Protein AF-A0A7X6ZQR9-F1 (afdb_monomer)

Nearest PDB structures (foldseek):
  3hm2-assem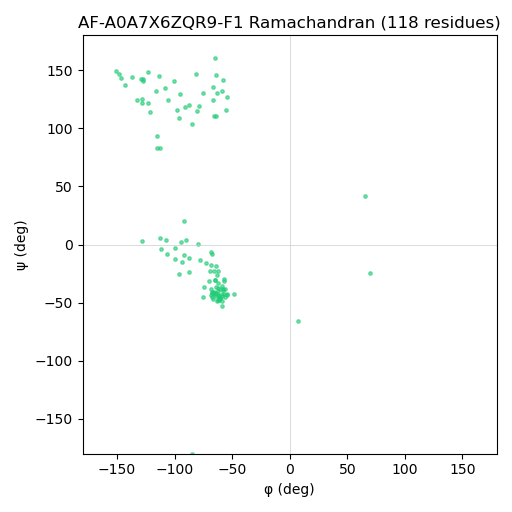bly2_F  TM=5.563E-01  e=1.240E-01  Corynebacterium diphtheriae
  6ecv-assembly1_B  TM=6.570E-01  e=1.280E+00  Stigmatella aurantiaca

Foldseek 3Di:
DPDDDDPCCPDPPHDVVVVVVVVVVVVVVDDPPPDDPDAAEDEELDPVVLVVVCVVCVVVVNNVRYHYDNDDPLPGDDDDDPDFDDDDDDDDDDPPPVDPVVVVVVVVSNVVSCVVRRVD

Structure (mmCIF, N/CA/C/O backbone):
data_AF-A0A7X6ZQR9-F1
#
_entry.id   AF-A0A7X6ZQR9-F1
#
loop_
_atom_site.group_PDB
_atom_site.id
_atom_site.type_symbol
_atom_site.label_atom_id
_atom_site.label_alt_id
_atom_site.label_comp_id
_atom_site.label_asym_id
_atom_site.label_entity_i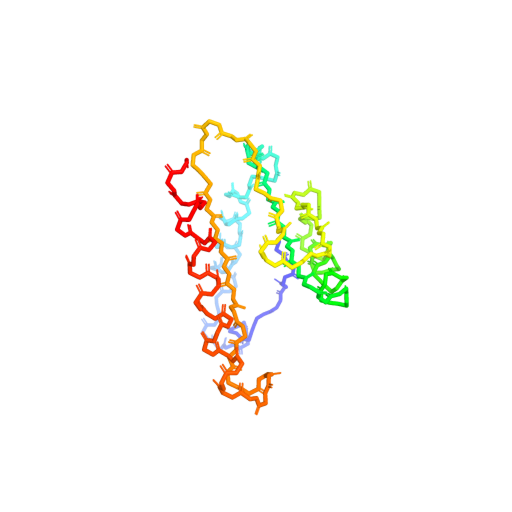d
_atom_site.label_seq_id
_atom_site.pdbx_PDB_ins_code
_atom_site.Cartn_x
_atom_site.Cartn_y
_atom_site.Cartn_z
_atom_site.occupancy
_atom_site.B_iso_or_equiv
_atom_site.auth_seq_id
_atom_site.auth_comp_id
_atom_site.auth_asym_id
_atom_site.auth_atom_id
_atom_site.pdbx_PDB_model_num
ATOM 1 N N . MET A 1 1 ? -7.297 5.903 13.030 1.00 55.94 1 MET A N 1
ATOM 2 C CA . MET A 1 1 ? -8.754 5.784 12.759 1.00 55.94 1 MET A CA 1
ATOM 3 C C . MET A 1 1 ? -9.269 7.145 12.318 1.00 55.94 1 MET A C 1
ATOM 5 O O . MET A 1 1 ? -9.481 7.987 13.175 1.00 55.94 1 MET A O 1
ATOM 9 N N . THR A 1 2 ? -9.435 7.372 11.016 1.00 64.69 2 THR A N 1
ATOM 10 C CA . THR A 1 2 ? -9.816 8.688 10.460 1.00 64.69 2 THR A CA 1
ATOM 11 C C . THR A 1 2 ? -11.325 8.860 10.255 1.00 64.69 2 THR A C 1
ATOM 13 O O . THR A 1 2 ? -11.804 9.976 10.098 1.00 64.69 2 THR A O 1
ATOM 16 N N . ARG A 1 3 ? -12.113 7.773 10.290 1.00 77.19 3 ARG A N 1
ATOM 17 C CA . ARG A 1 3 ? -13.577 7.833 10.146 1.00 77.19 3 ARG A CA 1
ATOM 18 C C . ARG A 1 3 ? -14.274 7.981 11.492 1.00 77.19 3 ARG A C 1
ATOM 20 O O . ARG A 1 3 ? -14.208 7.088 12.339 1.00 77.19 3 ARG A O 1
ATOM 27 N N . GLU A 1 4 ? -14.984 9.091 11.652 1.00 81.50 4 GLU A N 1
ATOM 28 C CA . GLU A 1 4 ? -15.701 9.419 12.887 1.00 81.50 4 GLU A CA 1
ATOM 29 C C . GLU A 1 4 ? -17.180 9.035 12.862 1.00 81.50 4 GLU A C 1
ATOM 31 O O . GLU A 1 4 ? -17.748 8.757 13.916 1.00 81.50 4 GLU A O 1
ATOM 36 N N . ASN A 1 5 ? -17.778 8.954 11.669 1.00 87.50 5 ASN A N 1
ATOM 37 C CA . ASN A 1 5 ? -19.191 8.651 11.490 1.00 87.50 5 ASN A CA 1
ATOM 38 C C . ASN A 1 5 ? -19.408 7.477 10.520 1.00 87.50 5 ASN A C 1
ATOM 40 O O . ASN A 1 5 ? -18.733 7.343 9.493 1.00 87.50 5 ASN A O 1
ATOM 44 N N . PHE A 1 6 ? -20.374 6.626 10.853 1.00 89.38 6 PHE A N 1
ATOM 45 C CA . PHE A 1 6 ? -20.760 5.453 10.081 1.00 89.38 6 PHE A CA 1
ATOM 46 C C . PHE A 1 6 ? -22.283 5.344 10.026 1.00 89.38 6 PHE A C 1
ATOM 48 O O . PHE A 1 6 ? -22.960 5.580 11.021 1.00 89.38 6 PHE A O 1
ATOM 55 N N . SER A 1 7 ? -22.836 4.894 8.897 1.00 91.00 7 SER A N 1
ATOM 56 C CA . SER A 1 7 ? -24.290 4.843 8.681 1.00 91.00 7 SER A CA 1
ATOM 57 C C . SER A 1 7 ? -25.051 4.020 9.730 1.00 91.00 7 SER A C 1
ATOM 59 O O . SER A 1 7 ? -26.184 4.356 10.063 1.00 91.00 7 SER A O 1
ATOM 61 N N . PHE A 1 8 ? -24.429 2.987 10.315 1.00 90.75 8 PHE A N 1
ATOM 62 C CA . PHE A 1 8 ? -25.049 2.190 11.382 1.00 90.75 8 PHE A CA 1
ATOM 63 C C . PHE A 1 8 ? -25.320 2.993 12.668 1.00 90.75 8 PHE A C 1
ATOM 65 O O . PHE A 1 8 ? -26.128 2.562 13.487 1.00 90.75 8 PHE A O 1
ATOM 72 N N . MET A 1 9 ? -24.664 4.146 12.858 1.00 91.44 9 MET A N 1
ATOM 73 C CA . MET A 1 9 ? -24.849 5.021 14.023 1.00 91.44 9 MET A CA 1
ATOM 74 C C . MET A 1 9 ? -26.185 5.769 14.007 1.00 91.44 9 MET A C 1
ATOM 76 O O . MET A 1 9 ? -26.614 6.274 15.039 1.00 91.44 9 MET A O 1
ATOM 80 N N . HIS A 1 10 ? -26.855 5.819 12.855 1.00 92.00 10 HIS A N 1
ATOM 81 C CA . HIS A 1 10 ? -28.167 6.448 12.693 1.00 92.00 10 HIS A CA 1
ATOM 82 C C . HIS A 1 10 ? -29.334 5.452 12.833 1.00 92.00 10 HIS A C 1
ATOM 84 O O . HIS A 1 10 ? -30.492 5.834 12.686 1.00 92.00 10 HIS A O 1
ATOM 90 N N . LEU A 1 11 ? -29.054 4.174 13.115 1.00 9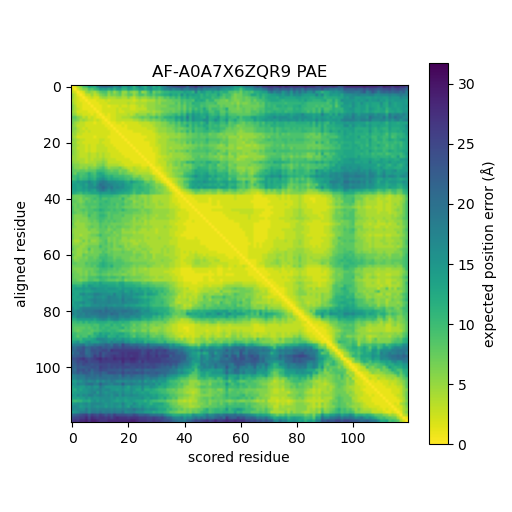2.44 11 LEU A N 1
ATOM 91 C CA . LEU A 1 11 ? -30.079 3.156 13.343 1.00 92.44 11 LEU A CA 1
ATOM 92 C C . LEU A 1 11 ? -30.610 3.225 14.780 1.00 92.44 11 LEU A C 1
ATOM 94 O O . LEU A 1 11 ? -29.849 3.446 15.716 1.00 92.44 11 LEU A O 1
ATOM 98 N N . ILE A 1 12 ? -31.898 2.925 14.977 1.00 91.25 12 ILE A N 1
ATOM 99 C CA . ILE A 1 12 ? -32.534 2.875 16.313 1.00 91.25 12 ILE A CA 1
ATOM 100 C C . ILE A 1 12 ? -31.816 1.880 17.243 1.00 91.25 12 ILE A C 1
ATOM 102 O O . ILE A 1 12 ? -31.734 2.079 18.450 1.00 91.25 12 ILE A O 1
ATOM 106 N N . SER A 1 13 ? -31.253 0.810 16.678 1.00 93.12 13 SER A N 1
ATOM 107 C CA . SER A 1 13 ? -30.495 -0.209 17.406 1.00 93.12 13 SER A CA 1
ATOM 108 C C . SER A 1 13 ? -29.052 0.192 17.735 1.00 93.12 13 SER A C 1
ATOM 110 O O . SER A 1 13 ? -28.317 -0.623 18.301 1.00 93.12 13 SER A O 1
ATOM 112 N N . TYR A 1 14 ? -28.607 1.395 17.359 1.00 93.50 14 TYR A N 1
ATOM 113 C CA . TYR A 1 14 ? -27.264 1.874 17.663 1.00 93.50 14 TYR A CA 1
ATOM 114 C C . TYR A 1 14 ? -27.061 1.990 19.177 1.00 93.50 14 TYR A C 1
ATOM 116 O O . TYR A 1 14 ? -27.864 2.576 19.899 1.00 93.50 14 TYR A O 1
ATOM 124 N N . LYS A 1 15 ? -25.953 1.425 19.665 1.00 95.00 15 LYS A N 1
ATOM 125 C CA . LYS A 1 15 ? -25.569 1.434 21.082 1.00 95.00 15 LYS A CA 1
ATOM 126 C C . LYS A 1 15 ? -24.275 2.241 21.250 1.00 95.00 15 LYS A C 1
ATOM 128 O O . LYS A 1 15 ? -23.197 1.648 21.140 1.00 95.00 15 LYS A O 1
ATOM 133 N N . PRO A 1 16 ? -24.344 3.552 21.562 1.00 91.81 16 PRO A N 1
ATOM 134 C CA . PRO A 1 16 ? -23.161 4.411 21.676 1.00 91.81 16 PRO A CA 1
ATOM 135 C C . PRO A 1 16 ? -22.109 3.869 22.650 1.00 91.81 16 PRO A C 1
ATOM 137 O O . PRO A 1 16 ? -20.927 3.830 22.330 1.00 91.81 16 PRO A O 1
ATOM 140 N N . ALA A 1 17 ? -22.536 3.355 23.809 1.00 94.12 17 ALA A N 1
ATOM 141 C CA . ALA A 1 17 ? -21.632 2.783 24.808 1.00 94.12 17 ALA A CA 1
ATOM 142 C C . ALA A 1 17 ? -20.855 1.557 24.288 1.00 94.12 17 ALA A C 1
ATOM 144 O O . ALA A 1 17 ? -19.671 1.395 24.587 1.00 94.12 17 ALA A O 1
ATOM 145 N N . LEU A 1 18 ? -21.501 0.706 23.480 1.00 93.75 18 LEU A N 1
ATOM 146 C CA . LEU A 1 18 ? -20.848 -0.448 22.859 1.00 93.75 18 LEU A CA 1
ATOM 147 C C . LEU A 1 18 ? -19.827 0.005 21.810 1.00 93.75 18 LEU A C 1
ATOM 149 O O . LEU A 1 18 ? -18.711 -0.508 21.789 1.00 93.75 18 LEU A O 1
ATOM 153 N N . TRP A 1 19 ? -20.185 0.990 20.984 1.00 93.19 19 TRP A N 1
ATOM 154 C CA . TRP A 1 19 ? -19.268 1.556 19.997 1.00 93.19 19 TRP A CA 1
ATOM 155 C C . TRP A 1 19 ? -18.036 2.185 20.648 1.00 93.19 19 TRP A C 1
ATOM 157 O O . TRP A 1 19 ? -16.913 1.856 20.267 1.00 93.19 19 TRP A O 1
ATOM 167 N N . THR A 1 20 ? -18.222 3.003 21.687 1.00 91.88 20 THR A N 1
ATOM 168 C CA . THR A 1 20 ? -17.116 3.591 22.455 1.00 91.88 20 THR A CA 1
ATOM 169 C C . THR A 1 20 ? -16.197 2.511 23.021 1.00 91.88 20 THR A C 1
ATOM 171 O O . THR A 1 20 ? -14.976 2.628 22.919 1.00 91.88 20 THR A O 1
ATOM 174 N N . LYS A 1 21 ? -16.761 1.417 23.553 1.00 95.06 21 LYS A N 1
ATOM 175 C CA . LYS A 1 21 ? -15.982 0.280 24.059 1.00 95.06 21 LYS A CA 1
ATOM 176 C C . LYS A 1 21 ? -15.151 -0.386 22.957 1.00 95.06 21 LYS A C 1
ATOM 178 O O . LYS A 1 21 ? -13.963 -0.616 23.164 1.00 95.06 21 LYS A O 1
ATOM 183 N N . ILE A 1 22 ? -15.746 -0.675 21.798 1.00 92.75 22 ILE A N 1
ATOM 184 C CA . ILE A 1 22 ? -15.051 -1.305 20.662 1.00 92.75 22 ILE A CA 1
ATOM 185 C C . ILE A 1 22 ? -13.952 -0.382 20.122 1.00 92.75 22 ILE A C 1
ATOM 187 O O . ILE A 1 22 ? -12.825 -0.828 19.911 1.00 92.75 22 ILE A O 1
ATOM 191 N N . LYS A 1 23 ? -14.242 0.916 19.967 1.00 91.31 23 LYS A N 1
ATOM 192 C CA . LYS A 1 23 ? -13.266 1.918 19.517 1.00 91.31 23 LYS A CA 1
ATOM 193 C C . LYS A 1 23 ? -12.081 1.999 20.482 1.00 91.31 23 LYS A C 1
ATOM 195 O O . LYS A 1 23 ? -10.937 1.930 20.046 1.00 91.31 23 LYS A O 1
ATOM 200 N N . ALA A 1 24 ? -12.341 2.055 21.789 1.00 91.06 24 ALA A N 1
ATOM 201 C CA . ALA A 1 24 ? -11.293 2.054 22.808 1.00 91.06 24 ALA A CA 1
ATOM 202 C C . ALA A 1 24 ? -10.450 0.766 22.784 1.00 91.06 24 ALA A C 1
ATOM 204 O O . ALA A 1 24 ? -9.232 0.828 22.928 1.00 91.06 24 ALA A O 1
ATOM 205 N N . GLN A 1 25 ? -11.069 -0.400 22.571 1.00 93.12 25 GLN A N 1
ATOM 206 C CA . GLN A 1 25 ? -10.346 -1.668 22.427 1.00 93.12 25 GLN A CA 1
ATOM 207 C C . GLN A 1 25 ? -9.449 -1.688 21.186 1.00 93.12 25 GLN A C 1
ATOM 209 O O . GLN A 1 25 ? -8.316 -2.153 21.272 1.00 93.12 25 GLN A O 1
ATOM 214 N N . ALA A 1 26 ? -9.929 -1.176 20.052 1.00 89.31 26 ALA A N 1
ATOM 215 C CA . ALA A 1 26 ? -9.139 -1.087 18.829 1.00 89.31 26 ALA A CA 1
ATOM 216 C C . ALA A 1 26 ? -7.956 -0.118 18.982 1.00 89.31 26 ALA A C 1
ATOM 218 O O . ALA A 1 26 ? -6.847 -0.458 18.588 1.00 89.31 26 ALA A O 1
ATOM 219 N N . ILE A 1 27 ? -8.167 1.039 19.623 1.00 87.94 27 ILE A N 1
ATOM 220 C CA . ILE A 1 27 ? -7.097 2.007 19.918 1.00 87.94 27 ILE A CA 1
ATOM 221 C C . ILE A 1 27 ? -6.043 1.393 20.846 1.00 87.94 27 ILE A C 1
ATOM 223 O O . ILE A 1 27 ? -4.859 1.535 20.587 1.00 87.94 27 ILE A O 1
ATOM 227 N N . ARG A 1 28 ? -6.445 0.660 21.892 1.00 90.00 28 ARG A N 1
ATOM 228 C CA . ARG A 1 28 ? -5.493 -0.013 22.798 1.00 90.00 28 ARG A CA 1
ATOM 229 C C . ARG A 1 28 ? -4.646 -1.088 22.116 1.00 90.00 28 ARG A C 1
ATOM 231 O O . ARG A 1 28 ? -3.576 -1.400 22.616 1.00 90.00 28 ARG A O 1
ATOM 238 N N . LYS A 1 29 ? -5.147 -1.688 21.034 1.00 87.75 29 LYS A N 1
ATOM 239 C CA . LYS A 1 29 ? -4.414 -2.671 20.222 1.00 87.75 29 LYS A CA 1
ATOM 240 C C . LYS A 1 29 ? -3.562 -2.027 19.130 1.00 87.75 29 LYS A C 1
ATOM 242 O O . LYS A 1 29 ? -2.804 -2.730 18.471 1.00 87.75 29 LYS A O 1
ATOM 247 N N . TYR A 1 30 ? -3.743 -0.734 18.880 1.00 84.06 30 TYR A N 1
ATOM 248 C CA . TYR A 1 30 ? -2.977 -0.022 17.877 1.00 84.06 30 TYR A CA 1
ATOM 249 C C . TYR A 1 30 ? -1.599 0.308 18.448 1.00 84.06 30 TYR A C 1
ATOM 251 O O . TYR A 1 30 ? -1.489 1.002 19.455 1.00 84.06 30 TYR A O 1
ATOM 259 N N . GLU A 1 31 ? -0.559 -0.206 17.800 1.00 82.56 31 GLU A N 1
ATOM 260 C CA . GLU A 1 31 ? 0.837 -0.013 18.186 1.00 82.56 31 GLU A CA 1
ATOM 261 C C . GLU A 1 31 ? 1.521 0.832 17.092 1.00 82.56 31 GLU A C 1
ATOM 263 O O . GLU A 1 31 ? 2.112 0.262 16.175 1.00 82.56 31 GLU A O 1
ATOM 268 N N . PRO A 1 32 ? 1.399 2.177 17.118 1.00 72.88 32 PRO A N 1
ATOM 269 C CA . PRO A 1 32 ? 1.940 3.044 16.062 1.00 72.88 32 PRO A CA 1
ATOM 270 C C . PRO A 1 32 ? 3.463 2.951 15.937 1.00 72.88 32 PRO A C 1
ATOM 272 O O . PRO A 1 32 ? 3.989 3.026 14.827 1.00 72.88 32 PRO A O 1
ATOM 275 N N . ASP A 1 33 ? 4.133 2.736 17.069 1.00 74.44 33 ASP A N 1
ATOM 276 C CA . ASP A 1 33 ? 5.591 2.656 17.184 1.00 74.44 33 ASP A CA 1
ATOM 277 C C . ASP A 1 33 ? 6.116 1.228 16.994 1.00 74.44 33 ASP A C 1
ATOM 279 O O . ASP A 1 33 ? 7.308 0.966 17.166 1.00 74.44 33 ASP A O 1
ATOM 283 N N . LYS A 1 34 ? 5.237 0.267 16.671 1.00 78.06 34 LYS A N 1
ATOM 284 C CA . LYS A 1 34 ? 5.679 -1.089 16.365 1.00 78.06 34 LYS A CA 1
ATOM 285 C C . LYS A 1 34 ? 6.542 -1.031 15.114 1.00 78.06 34 LYS A C 1
ATOM 287 O O . LYS A 1 34 ? 6.035 -0.800 14.018 1.00 78.06 34 LYS A O 1
ATOM 292 N N . ALA A 1 35 ? 7.838 -1.264 15.295 1.00 67.94 35 ALA A N 1
ATOM 293 C CA . ALA A 1 35 ? 8.779 -1.341 14.195 1.00 67.94 35 ALA A CA 1
ATOM 294 C C . ALA A 1 35 ? 8.304 -2.403 13.194 1.00 67.94 35 ALA A C 1
ATOM 296 O O . ALA A 1 35 ? 8.213 -3.592 13.517 1.00 67.94 35 ALA A O 1
ATOM 297 N N . ILE A 1 36 ? 7.978 -1.957 11.985 1.00 71.12 36 ILE A N 1
ATOM 298 C CA . ILE A 1 36 ? 7.776 -2.839 10.843 1.00 71.12 36 ILE A CA 1
ATOM 299 C C . ILE A 1 36 ? 9.176 -3.158 10.333 1.00 71.12 36 ILE A C 1
ATOM 301 O O . ILE A 1 36 ? 9.916 -2.266 9.939 1.00 71.12 36 ILE A O 1
ATOM 305 N N . SER A 1 37 ? 9.568 -4.425 10.421 1.00 72.06 37 SER A N 1
ATOM 306 C CA . SER A 1 37 ? 10.915 -4.889 10.074 1.00 72.06 37 SER A CA 1
ATOM 307 C C . SER A 1 37 ? 11.039 -5.350 8.621 1.00 72.06 37 SER A C 1
ATOM 309 O O . SER A 1 37 ? 11.941 -6.125 8.303 1.00 72.06 37 SER A O 1
ATOM 311 N N . CYS A 1 38 ? 10.120 -4.920 7.756 1.00 76.00 38 CYS A N 1
ATOM 312 C CA . CYS A 1 38 ? 10.127 -5.243 6.338 1.00 76.00 38 CYS A CA 1
ATOM 313 C C . CYS A 1 38 ? 10.035 -3.978 5.490 1.00 76.00 38 CYS A C 1
ATOM 315 O O . CYS A 1 38 ? 9.281 -3.058 5.812 1.00 76.00 38 CYS A O 1
ATOM 317 N N . ASP A 1 39 ? 10.762 -3.985 4.381 1.00 82.31 39 ASP A N 1
ATOM 318 C CA . ASP A 1 39 ? 10.626 -2.980 3.341 1.00 82.31 39 ASP A CA 1
ATOM 319 C C . ASP A 1 39 ? 9.351 -3.258 2.540 1.00 82.31 39 ASP A C 1
ATOM 321 O O . ASP A 1 39 ? 9.110 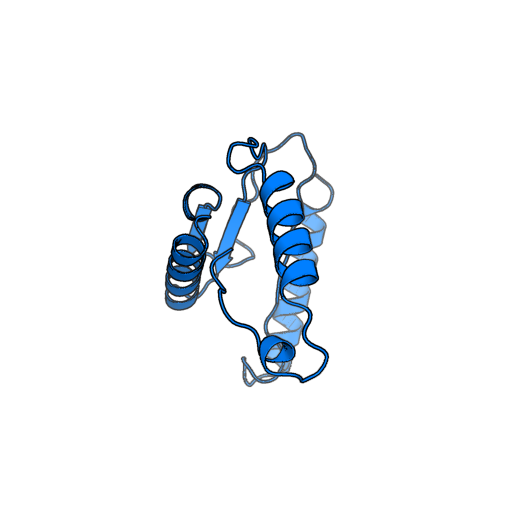-4.388 2.109 1.00 82.31 39 ASP A O 1
ATOM 325 N N . ILE A 1 40 ? 8.518 -2.234 2.349 1.00 89.62 40 ILE A N 1
ATOM 326 C CA . ILE A 1 40 ? 7.376 -2.295 1.434 1.00 89.62 40 ILE A CA 1
ATOM 327 C C . ILE A 1 40 ? 7.745 -1.477 0.206 1.00 89.62 40 ILE A C 1
ATOM 329 O O . ILE A 1 40 ? 8.078 -0.299 0.322 1.00 89.62 40 ILE A O 1
ATOM 333 N N . ILE A 1 41 ? 7.667 -2.101 -0.965 1.00 91.19 41 ILE A N 1
ATOM 334 C CA . ILE A 1 41 ? 7.884 -1.451 -2.254 1.00 91.19 41 ILE A CA 1
ATOM 335 C C . ILE A 1 41 ? 6.577 -1.510 -3.037 1.00 91.19 41 ILE A C 1
ATOM 337 O O . ILE A 1 41 ? 5.941 -2.561 -3.108 1.00 91.19 41 ILE A O 1
ATOM 341 N N . ALA A 1 42 ? 6.173 -0.377 -3.601 1.00 93.00 42 ALA A N 1
ATOM 342 C CA . ALA A 1 42 ? 4.993 -0.261 -4.441 1.00 93.00 42 ALA A CA 1
ATOM 343 C C . ALA A 1 42 ? 5.365 0.413 -5.763 1.00 93.00 42 ALA A C 1
ATOM 345 O O . ALA A 1 42 ? 5.845 1.548 -5.774 1.00 93.00 42 ALA A O 1
ATOM 346 N N . THR A 1 43 ? 5.119 -0.285 -6.869 1.00 93.44 43 THR A N 1
ATOM 347 C CA . THR A 1 43 ? 5.428 0.192 -8.217 1.00 93.44 43 THR A CA 1
ATOM 348 C C . THR A 1 43 ? 4.195 0.207 -9.108 1.00 93.44 43 THR A C 1
ATOM 350 O O . THR A 1 43 ? 3.278 -0.601 -8.951 1.00 93.44 43 THR A O 1
ATOM 353 N N . ASP A 1 44 ? 4.166 1.153 -10.042 1.00 92.00 44 ASP A N 1
ATOM 354 C CA . ASP A 1 44 ? 3.228 1.172 -11.164 1.00 92.00 44 ASP A CA 1
ATOM 355 C C . ASP A 1 44 ? 3.923 1.828 -12.367 1.00 92.00 44 ASP A C 1
ATOM 357 O O . ASP A 1 44 ? 4.731 2.744 -12.203 1.00 92.00 44 ASP A O 1
ATOM 361 N N . ILE A 1 45 ? 3.605 1.379 -13.581 1.00 91.00 45 ILE A N 1
ATOM 362 C CA . ILE A 1 45 ? 4.151 1.956 -14.818 1.00 91.00 45 ILE A CA 1
ATOM 363 C C . ILE A 1 45 ? 3.606 3.370 -15.073 1.00 91.00 45 ILE A C 1
ATOM 365 O O . ILE A 1 45 ? 4.205 4.165 -15.796 1.00 91.00 45 ILE A O 1
ATOM 369 N N . ASN A 1 46 ? 2.446 3.696 -14.499 1.00 91.31 46 ASN A N 1
ATOM 370 C CA . ASN A 1 46 ? 1.786 4.977 -14.663 1.00 91.31 46 ASN A CA 1
ATOM 371 C C . ASN A 1 46 ? 2.118 5.919 -13.501 1.00 91.31 46 ASN A C 1
ATOM 373 O O . ASN A 1 46 ? 1.584 5.784 -12.400 1.00 91.31 46 ASN A O 1
ATOM 377 N N . GLU A 1 47 ? 2.915 6.946 -13.790 1.00 95.31 47 GLU A N 1
ATOM 378 C CA . GLU A 1 47 ? 3.310 8.001 -12.846 1.00 95.31 47 GLU A CA 1
ATOM 379 C C . GLU A 1 47 ? 2.125 8.592 -12.064 1.00 95.31 47 GLU A C 1
ATOM 381 O O . GLU A 1 47 ? 2.186 8.714 -10.843 1.00 95.31 47 GLU A O 1
ATOM 386 N N . LYS A 1 48 ? 0.986 8.843 -12.723 1.00 95.06 48 LYS A N 1
ATOM 387 C CA . LYS A 1 48 ? -0.208 9.397 -12.057 1.00 95.06 48 LYS A CA 1
ATOM 388 C C . LYS A 1 48 ? -0.799 8.452 -11.013 1.00 95.06 48 LYS A C 1
ATOM 390 O O . LYS A 1 48 ? -1.420 8.902 -10.051 1.00 95.06 48 LYS A O 1
ATOM 395 N N . MET A 1 49 ? -0.665 7.141 -11.218 1.00 93.62 49 MET A N 1
ATOM 396 C CA . MET A 1 49 ? -1.123 6.145 -10.249 1.00 93.62 49 MET A CA 1
ATOM 397 C C . MET A 1 49 ? -0.183 6.083 -9.047 1.00 93.62 49 MET A C 1
ATOM 399 O O . MET A 1 49 ? -0.667 5.965 -7.922 1.00 93.62 49 MET A O 1
ATOM 403 N N . VAL A 1 50 ? 1.126 6.234 -9.271 1.00 95.81 50 VAL A N 1
ATOM 404 C CA . VAL A 1 50 ? 2.124 6.335 -8.197 1.00 95.81 50 VAL A CA 1
ATOM 405 C C . VAL A 1 50 ? 1.886 7.588 -7.354 1.00 95.81 50 VAL A C 1
ATOM 407 O O . VAL A 1 50 ? 1.768 7.480 -6.137 1.00 95.81 50 VAL A O 1
ATOM 410 N N . GLU A 1 51 ? 1.699 8.755 -7.975 1.00 96.56 51 GLU A N 1
ATOM 411 C CA . GLU A 1 51 ? 1.362 10.002 -7.269 1.00 96.56 51 GLU A CA 1
ATOM 412 C C . GLU A 1 51 ? 0.088 9.861 -6.421 1.00 96.56 51 GLU A C 1
ATOM 414 O O . GLU A 1 51 ? 0.055 10.247 -5.250 1.00 96.56 51 GLU A O 1
ATOM 419 N N . ALA A 1 52 ? -0.963 9.252 -6.981 1.00 96.00 52 ALA A N 1
ATOM 420 C CA . ALA A 1 52 ? -2.198 8.996 -6.249 1.00 96.00 52 ALA A CA 1
ATOM 421 C C . ALA A 1 52 ? -1.987 8.024 -5.073 1.00 96.00 52 ALA A C 1
ATOM 423 O O . ALA A 1 52 ? -2.609 8.181 -4.021 1.00 96.00 52 ALA A O 1
ATOM 424 N N . ALA A 1 53 ? -1.125 7.017 -5.231 1.00 95.25 53 ALA A N 1
ATOM 425 C CA . ALA A 1 53 ? -0.790 6.075 -4.169 1.00 95.25 53 ALA A CA 1
ATOM 426 C C . ALA A 1 53 ? -0.010 6.748 -3.029 1.00 95.25 53 ALA A C 1
ATOM 428 O O . ALA A 1 53 ? -0.341 6.505 -1.867 1.00 95.25 53 ALA A O 1
ATOM 429 N N . ILE A 1 54 ? 0.935 7.640 -3.350 1.00 95.94 54 ILE A 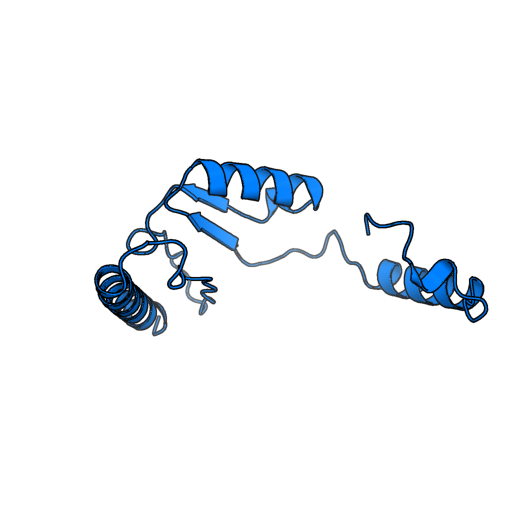N 1
ATOM 430 C CA . ILE A 1 54 ? 1.661 8.456 -2.365 1.00 95.94 54 ILE A CA 1
ATOM 431 C C . ILE A 1 54 ? 0.671 9.304 -1.561 1.00 95.94 54 ILE A C 1
ATOM 433 O O . ILE A 1 54 ? 0.619 9.183 -0.339 1.00 95.94 54 ILE A O 1
ATOM 437 N N . ALA A 1 55 ? -0.200 10.067 -2.230 1.00 96.19 55 ALA A N 1
ATOM 438 C CA . ALA A 1 55 ? -1.196 10.903 -1.554 1.00 96.19 55 ALA A CA 1
ATOM 439 C C . ALA A 1 55 ? -2.149 10.088 -0.653 1.00 96.19 55 ALA A C 1
ATOM 441 O O . ALA A 1 55 ? -2.545 10.529 0.429 1.00 96.19 55 ALA A O 1
ATOM 442 N N . ASN A 1 56 ? -2.513 8.870 -1.069 1.00 94.38 56 ASN A N 1
ATOM 443 C CA . ASN A 1 56 ? -3.320 7.964 -0.250 1.00 94.38 56 ASN A CA 1
ATOM 444 C C . ASN A 1 56 ? -2.556 7.447 0.978 1.00 94.38 56 ASN A C 1
ATOM 446 O O . ASN A 1 56 ? -3.154 7.303 2.047 1.00 94.38 56 ASN A O 1
ATOM 450 N N . ALA A 1 57 ? -1.261 7.152 0.834 1.00 93.25 57 ALA A N 1
ATOM 451 C CA . ALA A 1 57 ? -0.410 6.710 1.933 1.00 93.25 57 ALA A CA 1
ATOM 452 C C . ALA A 1 57 ? -0.196 7.829 2.961 1.00 93.25 57 ALA A C 1
ATOM 454 O O . ALA A 1 57 ? -0.352 7.569 4.153 1.00 93.25 57 ALA A O 1
ATOM 455 N N . GLU A 1 58 ? 0.030 9.064 2.508 1.00 92.94 58 GLU A N 1
ATOM 456 C CA . GLU A 1 58 ? 0.093 10.262 3.359 1.00 92.94 58 GLU A CA 1
ATOM 457 C C . GLU A 1 58 ? -1.215 10.461 4.137 1.00 92.94 58 GLU A C 1
ATOM 459 O O . GLU A 1 58 ? -1.224 10.593 5.361 1.00 92.94 58 GLU A O 1
ATOM 464 N N . ALA A 1 59 ? -2.365 10.387 3.456 1.00 89.88 59 ALA A N 1
ATOM 465 C CA . ALA A 1 59 ? -3.673 10.491 4.108 1.00 89.88 59 ALA A CA 1
ATOM 466 C C . ALA A 1 59 ? -3.933 9.363 5.132 1.00 89.88 59 ALA A C 1
ATOM 468 O O . ALA A 1 59 ? -4.760 9.515 6.040 1.00 89.88 59 ALA A O 1
ATOM 469 N N . ALA A 1 60 ? -3.244 8.227 4.989 1.00 87.62 60 ALA A N 1
ATOM 470 C CA . ALA A 1 60 ? -3.296 7.096 5.906 1.00 87.62 60 ALA A CA 1
ATOM 471 C C . ALA A 1 60 ? -2.218 7.137 7.012 1.00 87.62 60 ALA A C 1
ATOM 473 O O . ALA A 1 60 ? -2.314 6.334 7.947 1.00 87.62 60 ALA A O 1
ATOM 474 N N . GLY A 1 61 ? -1.239 8.049 6.944 1.00 87.12 61 GLY A N 1
ATOM 475 C CA . GLY A 1 61 ? -0.080 8.105 7.844 1.00 87.12 61 GLY A CA 1
ATOM 476 C C . GLY A 1 61 ? 0.844 6.891 7.694 1.00 87.12 61 GLY A C 1
ATOM 477 O O . GLY A 1 61 ? 1.234 6.265 8.689 1.00 87.12 61 GLY A O 1
ATOM 478 N N . ALA A 1 62 ? 1.075 6.467 6.451 1.00 86.69 62 ALA A N 1
ATOM 479 C CA . ALA A 1 62 ? 1.850 5.282 6.087 1.00 86.69 62 ALA A CA 1
ATOM 480 C C . ALA A 1 62 ? 2.949 5.555 5.044 1.00 86.69 62 ALA A C 1
ATOM 482 O O . ALA A 1 62 ? 3.626 4.615 4.635 1.00 86.69 62 ALA A O 1
ATOM 483 N N . GLU A 1 63 ? 3.134 6.805 4.632 1.00 86.69 63 GLU A N 1
ATOM 484 C CA . GLU A 1 63 ? 4.111 7.254 3.640 1.00 86.69 63 GLU A CA 1
ATOM 485 C C . GLU A 1 63 ? 5.544 6.829 3.989 1.00 86.69 63 GLU A C 1
ATOM 487 O O . GLU A 1 63 ? 6.226 6.241 3.157 1.00 86.69 63 GLU A O 1
ATOM 492 N N . ASP A 1 64 ? 5.949 6.969 5.254 1.00 87.19 64 ASP A N 1
ATOM 493 C CA . ASP A 1 64 ? 7.299 6.624 5.726 1.00 87.19 64 ASP A CA 1
ATOM 494 C C . ASP A 1 64 ? 7.595 5.114 5.720 1.00 87.19 64 ASP A C 1
ATOM 496 O O . ASP A 1 64 ? 8.706 4.681 6.030 1.00 87.19 64 ASP A O 1
ATOM 500 N N . ARG A 1 65 ? 6.592 4.283 5.420 1.00 87.00 65 ARG A N 1
ATOM 501 C CA . ARG A 1 65 ? 6.692 2.817 5.452 1.00 87.00 65 ARG A CA 1
ATOM 502 C C . ARG A 1 65 ? 6.738 2.193 4.062 1.00 87.00 65 ARG A C 1
ATOM 504 O O . ARG A 1 65 ? 6.929 0.982 3.976 1.00 87.00 65 ARG A O 1
ATOM 511 N N . ILE A 1 66 ? 6.516 2.970 3.001 1.00 91.38 66 ILE A N 1
ATOM 512 C CA . ILE A 1 66 ? 6.382 2.459 1.635 1.00 91.38 66 ILE A CA 1
ATOM 513 C C . ILE A 1 66 ? 7.327 3.227 0.714 1.00 91.38 66 ILE A C 1
ATOM 515 O O . ILE A 1 66 ? 7.263 4.448 0.608 1.00 91.38 66 ILE A O 1
ATOM 519 N N . ARG A 1 67 ? 8.184 2.500 -0.001 1.00 92.62 67 ARG A N 1
ATOM 520 C CA . ARG A 1 67 ? 8.979 3.045 -1.099 1.00 92.62 67 ARG A CA 1
ATOM 521 C C . ARG A 1 67 ? 8.173 2.959 -2.388 1.00 92.62 67 ARG A C 1
ATOM 523 O O . ARG A 1 67 ? 7.816 1.866 -2.821 1.00 92.62 67 ARG A O 1
ATOM 530 N N . PHE A 1 68 ? 7.921 4.109 -2.996 1.00 94.50 68 PHE A N 1
ATOM 531 C CA . PHE A 1 68 ? 7.206 4.210 -4.262 1.00 94.50 68 PHE A CA 1
ATOM 532 C C . PHE A 1 68 ? 8.173 4.417 -5.425 1.00 94.50 68 PHE A C 1
ATOM 534 O O . PHE A 1 68 ? 9.130 5.181 -5.298 1.00 94.50 68 PHE A O 1
ATOM 541 N N . GLU A 1 69 ? 7.907 3.773 -6.559 1.00 94.38 69 GLU A N 1
ATOM 542 C CA . GLU A 1 69 ? 8.689 3.947 -7.785 1.00 94.38 69 GLU A CA 1
ATOM 543 C C . GLU A 1 69 ? 7.807 3.809 -9.032 1.00 94.38 69 GLU A C 1
ATOM 545 O O . GLU A 1 69 ? 6.876 3.004 -9.069 1.00 94.38 69 GLU A O 1
ATOM 550 N N . VAL A 1 70 ? 8.099 4.606 -10.062 1.00 94.50 70 VAL A N 1
ATOM 551 C CA . VAL A 1 70 ? 7.482 4.447 -11.382 1.00 94.50 70 VAL A CA 1
ATOM 552 C C . VAL A 1 70 ? 8.288 3.409 -12.150 1.00 94.50 70 VAL A C 1
ATOM 554 O O . VAL A 1 70 ? 9.384 3.701 -12.626 1.00 94.50 70 VAL A O 1
ATOM 557 N N . ALA A 1 71 ? 7.758 2.194 -12.250 1.00 90.31 71 ALA A N 1
ATOM 558 C CA . ALA A 1 71 ? 8.438 1.078 -12.891 1.00 90.31 71 ALA A CA 1
ATOM 559 C C . ALA A 1 71 ? 7.437 0.093 -13.497 1.00 90.31 71 ALA A C 1
ATOM 561 O O . ALA A 1 71 ? 6.338 -0.110 -12.978 1.00 90.31 71 ALA A O 1
ATOM 562 N N . ASP A 1 72 ? 7.848 -0.556 -14.586 1.00 86.31 72 ASP A N 1
ATOM 563 C CA . ASP A 1 72 ? 7.182 -1.767 -15.058 1.00 86.31 72 ASP A CA 1
ATOM 564 C C . ASP A 1 72 ? 7.344 -2.877 -14.006 1.00 86.31 72 ASP A C 1
ATOM 566 O O . ASP A 1 72 ? 8.379 -2.967 -13.336 1.00 86.31 72 ASP A O 1
ATOM 570 N N . ILE A 1 73 ? 6.342 -3.742 -13.855 1.00 82.62 73 ILE A N 1
ATOM 571 C CA . ILE A 1 73 ? 6.424 -4.880 -12.936 1.00 82.62 73 ILE A CA 1
ATOM 572 C C . ILE A 1 73 ? 7.626 -5.779 -13.239 1.00 82.62 73 ILE A C 1
ATOM 574 O O . ILE A 1 73 ? 8.313 -6.204 -12.316 1.00 82.62 73 ILE A O 1
ATOM 578 N N . MET A 1 74 ? 7.940 -5.981 -14.520 1.00 82.25 74 MET A N 1
ATOM 579 C CA . MET A 1 74 ? 9.060 -6.812 -14.968 1.00 82.25 74 MET A CA 1
ATOM 580 C C . MET A 1 74 ? 10.425 -6.202 -14.621 1.00 82.25 74 MET A C 1
ATOM 582 O O . MET A 1 74 ? 11.440 -6.893 -14.646 1.00 82.25 74 MET A O 1
ATOM 586 N N . MET A 1 75 ? 10.455 -4.904 -14.312 1.00 82.69 75 MET A N 1
ATOM 587 C CA . MET A 1 75 ? 11.645 -4.159 -13.895 1.00 82.69 75 MET A CA 1
ATOM 588 C C . MET A 1 75 ? 11.566 -3.703 -12.437 1.00 82.69 75 MET A C 1
ATOM 590 O O . MET A 1 75 ? 12.423 -2.946 -11.985 1.00 82.69 75 MET A O 1
ATOM 594 N N . SER A 1 76 ? 10.532 -4.123 -11.706 1.00 82.88 76 SER A N 1
ATOM 595 C CA . SER A 1 76 ? 10.335 -3.677 -10.335 1.00 82.88 76 SER A CA 1
ATOM 596 C C . SER A 1 76 ? 11.449 -4.220 -9.445 1.00 82.88 76 SER A C 1
ATOM 598 O O . SER A 1 76 ? 11.794 -5.401 -9.547 1.00 82.88 76 SER A O 1
ATOM 600 N N . PRO A 1 77 ? 12.025 -3.384 -8.567 1.00 78.06 77 PRO A N 1
ATOM 601 C CA . PRO A 1 77 ? 13.131 -3.808 -7.732 1.00 78.06 77 PRO A CA 1
ATOM 602 C C . PRO A 1 77 ? 12.654 -4.870 -6.743 1.00 78.06 77 PRO A C 1
ATOM 604 O O . PRO A 1 77 ? 11.732 -4.649 -5.955 1.00 78.06 77 PRO A O 1
ATOM 607 N N . VAL A 1 78 ? 13.320 -6.020 -6.762 1.00 80.56 78 VAL A N 1
ATOM 608 C CA . VAL A 1 78 ? 13.157 -7.066 -5.754 1.00 80.56 78 VAL A CA 1
ATOM 609 C C . VAL A 1 78 ? 14.300 -6.902 -4.752 1.00 80.56 78 VAL A C 1
ATOM 611 O O . VAL A 1 78 ? 15.461 -7.015 -5.147 1.00 80.56 78 VAL A O 1
ATOM 614 N N . PRO A 1 79 ? 14.018 -6.579 -3.475 1.00 78.62 79 PRO A N 1
ATOM 615 C CA . PRO A 1 79 ? 15.063 -6.423 -2.473 1.00 78.62 79 PRO A CA 1
ATOM 616 C C . PRO A 1 79 ? 15.873 -7.706 -2.321 1.00 78.62 79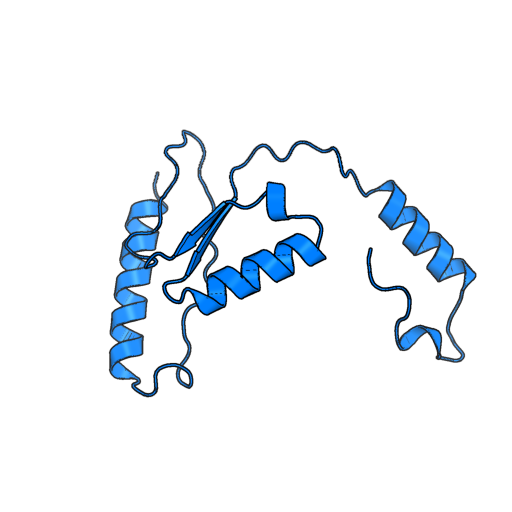 PRO A C 1
ATOM 618 O O . PRO A 1 79 ? 15.303 -8.781 -2.132 1.00 78.62 79 PRO A O 1
ATOM 621 N N . GLU A 1 80 ? 17.198 -7.585 -2.324 1.00 76.50 80 GLU A N 1
ATOM 622 C CA . GLU A 1 80 ? 18.068 -8.680 -1.908 1.00 76.50 80 GLU A CA 1
ATOM 623 C C . GLU A 1 80 ? 17.839 -8.939 -0.413 1.00 76.50 80 GLU A C 1
ATOM 625 O O . GLU A 1 80 ? 18.154 -8.110 0.444 1.00 76.50 80 GLU A O 1
ATOM 630 N N . SER A 1 81 ? 17.228 -10.078 -0.089 1.00 74.50 81 SER A N 1
ATOM 631 C CA . SER A 1 81 ? 16.935 -10.464 1.286 1.00 74.50 81 SER A CA 1
ATOM 632 C C . SER A 1 81 ? 17.110 -11.962 1.476 1.00 74.50 81 SER A C 1
ATOM 634 O O . SER A 1 81 ? 16.611 -12.758 0.692 1.00 74.50 81 SER A O 1
ATOM 636 N N . GLU A 1 82 ? 17.731 -12.349 2.589 1.00 69.50 82 GLU A N 1
ATOM 637 C CA . GLU A 1 82 ? 17.789 -13.743 3.061 1.00 69.50 82 GLU A CA 1
ATOM 638 C C . GLU A 1 82 ? 16.406 -14.274 3.497 1.00 69.50 82 GLU A C 1
ATOM 640 O O . GLU A 1 82 ? 16.246 -15.445 3.847 1.00 69.50 82 GLU A O 1
ATOM 645 N N . LYS A 1 83 ? 15.394 -13.398 3.563 1.00 75.31 83 LYS A N 1
ATOM 646 C CA . LYS A 1 83 ? 14.023 -13.736 3.944 1.00 75.31 83 LYS A CA 1
ATOM 647 C C . LYS A 1 83 ? 13.117 -13.671 2.724 1.00 75.31 83 LYS A C 1
ATOM 649 O O . LYS A 1 83 ? 13.092 -12.667 2.022 1.00 75.31 83 LYS A O 1
ATOM 654 N N . ARG A 1 84 ? 12.274 -14.694 2.574 1.00 79.31 84 ARG A N 1
ATOM 655 C CA . ARG A 1 84 ? 11.204 -14.715 1.570 1.00 79.31 84 ARG A CA 1
ATOM 656 C C . ARG A 1 84 ? 10.309 -13.481 1.697 1.00 79.31 84 ARG A C 1
ATOM 658 O O . ARG A 1 84 ? 9.779 -13.201 2.776 1.00 79.31 84 ARG A O 1
ATOM 665 N N . GLY A 1 85 ? 10.130 -12.781 0.582 1.00 80.88 85 GLY A N 1
ATOM 666 C CA . GLY A 1 85 ? 9.188 -11.676 0.438 1.00 80.88 85 GLY A CA 1
ATOM 667 C C . GLY A 1 85 ? 7.777 -12.150 0.084 1.00 80.88 85 GLY A C 1
ATOM 668 O O . GLY A 1 85 ? 7.497 -13.340 -0.050 1.00 80.88 85 GLY A O 1
ATOM 669 N N . THR A 1 86 ? 6.852 -11.208 -0.069 1.00 85.75 86 THR A N 1
ATOM 670 C CA . THR A 1 86 ? 5.518 -11.477 -0.620 1.00 85.75 86 THR A CA 1
ATOM 671 C C . THR A 1 86 ? 5.213 -10.434 -1.677 1.00 85.75 86 THR A C 1
ATOM 673 O O . THR A 1 86 ? 5.245 -9.241 -1.386 1.00 85.75 86 THR A O 1
ATOM 676 N N . ILE A 1 87 ? 4.894 -10.889 -2.888 1.00 86.06 87 ILE A N 1
ATOM 677 C CA . ILE A 1 87 ? 4.447 -10.023 -3.977 1.00 86.06 87 ILE A CA 1
ATOM 678 C C . ILE A 1 87 ? 2.919 -10.024 -3.992 1.00 86.06 87 ILE A C 1
ATOM 680 O O . ILE A 1 87 ? 2.284 -11.080 -3.977 1.00 86.06 87 ILE A O 1
ATOM 684 N N . VAL A 1 88 ? 2.327 -8.832 -4.019 1.00 86.50 88 VAL A N 1
ATOM 685 C CA . VAL A 1 88 ? 0.882 -8.632 -4.156 1.00 86.50 88 VAL A CA 1
ATOM 686 C C . VAL A 1 88 ? 0.650 -7.750 -5.372 1.00 86.50 88 VAL A C 1
ATOM 688 O O . VAL A 1 88 ? 1.154 -6.634 -5.430 1.00 86.50 88 VAL A O 1
ATOM 691 N N . ILE A 1 89 ? -0.124 -8.246 -6.335 1.00 85.12 89 ILE A N 1
ATOM 692 C CA . ILE A 1 89 ? -0.411 -7.551 -7.591 1.00 85.12 89 ILE A CA 1
ATOM 693 C C . ILE A 1 89 ? -1.918 -7.527 -7.851 1.00 85.12 89 ILE A C 1
ATOM 695 O O . ILE A 1 89 ? -2.630 -8.494 -7.581 1.00 85.12 89 ILE A O 1
ATOM 699 N N . ASN A 1 90 ? -2.403 -6.415 -8.402 1.00 84.38 90 ASN A N 1
ATOM 700 C CA . ASN A 1 90 ? -3.740 -6.300 -8.973 1.00 84.38 90 ASN A CA 1
ATOM 701 C C . ASN A 1 90 ? -3.626 -6.032 -10.487 1.00 84.38 90 ASN A C 1
ATOM 703 O O . ASN A 1 90 ? -3.633 -4.865 -10.888 1.00 84.38 90 ASN A O 1
ATOM 707 N N . PRO A 1 91 ? -3.455 -7.079 -11.318 1.00 77.12 91 PRO A N 1
ATOM 708 C CA . PRO A 1 91 ? -3.168 -6.919 -12.738 1.00 77.12 91 PRO A CA 1
ATOM 709 C C . PRO A 1 91 ? -4.336 -6.257 -13.485 1.00 77.12 91 PRO A C 1
ATOM 711 O O . PRO A 1 91 ? -5.478 -6.262 -13.012 1.00 77.12 91 PRO A O 1
ATOM 714 N N . PRO A 1 92 ? -4.087 -5.688 -14.674 1.00 71.31 92 PRO A N 1
ATOM 715 C CA . PRO A 1 92 ? -5.152 -5.161 -15.513 1.00 71.31 92 PRO A CA 1
ATOM 716 C C . PRO A 1 92 ? -6.178 -6.255 -15.854 1.00 71.31 92 PRO A C 1
ATOM 718 O O . PRO A 1 92 ? -5.834 -7.402 -16.134 1.00 71.31 92 PRO A O 1
ATOM 721 N N . TYR A 1 93 ? -7.459 -5.888 -15.874 1.00 69.12 93 TYR A N 1
ATOM 722 C CA . TYR A 1 93 ? -8.547 -6.758 -16.328 1.00 69.12 93 TYR 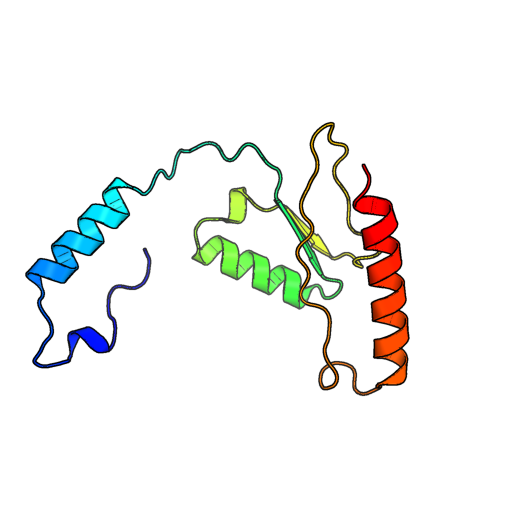A CA 1
ATOM 723 C C . TYR A 1 93 ? -9.161 -6.189 -17.611 1.00 69.12 93 TYR A C 1
ATOM 725 O O . TYR A 1 93 ? -9.272 -4.968 -17.732 1.00 69.12 93 TYR A O 1
ATOM 733 N N . GLY A 1 94 ? -9.593 -7.082 -18.515 1.00 59.66 94 GLY A N 1
ATOM 734 C CA . GLY A 1 94 ? -10.397 -6.886 -19.743 1.00 59.66 94 GLY A CA 1
ATOM 735 C C . GLY A 1 94 ? -10.692 -5.454 -20.197 1.00 59.66 94 GLY A C 1
ATOM 736 O O . GLY A 1 94 ? -10.236 -5.003 -21.241 1.00 59.66 94 GLY A O 1
ATOM 737 N N . ASN A 1 95 ? -11.460 -4.725 -19.392 1.00 56.53 95 ASN A N 1
ATOM 738 C CA . ASN A 1 95 ? -11.999 -3.416 -19.749 1.00 56.53 95 ASN A CA 1
ATOM 739 C C . ASN A 1 95 ? -10.994 -2.251 -19.649 1.00 56.53 95 ASN A C 1
ATOM 741 O O . ASN A 1 95 ? -11.305 -1.167 -20.134 1.00 56.53 95 ASN A O 1
ATOM 745 N N . ARG A 1 96 ? -9.822 -2.424 -19.014 1.00 59.06 96 ARG A N 1
ATOM 746 C CA . ARG A 1 96 ? -8.805 -1.357 -18.885 1.00 59.06 96 ARG A CA 1
ATOM 747 C C . ARG A 1 96 ? -7.818 -1.276 -20.051 1.00 59.06 96 ARG A C 1
ATOM 749 O O . ARG A 1 96 ? -7.262 -0.204 -20.250 1.00 59.06 96 ARG A O 1
ATOM 756 N N . MET A 1 97 ? -7.602 -2.360 -20.803 1.00 54.38 97 MET A N 1
ATOM 757 C CA . MET A 1 97 ? -6.614 -2.385 -21.900 1.00 54.38 97 MET A CA 1
ATOM 758 C C . MET A 1 97 ? -7.218 -2.500 -23.303 1.00 54.38 97 MET A C 1
ATOM 760 O O . MET A 1 97 ? -6.480 -2.405 -24.274 1.00 54.38 97 MET A O 1
ATOM 764 N N . GLY A 1 98 ? -8.540 -2.650 -23.441 1.00 53.50 98 GLY A N 1
ATOM 765 C CA . GLY A 1 98 ? -9.242 -2.609 -24.734 1.00 53.50 98 GLY A CA 1
ATOM 766 C C . GLY A 1 98 ? -8.978 -3.799 -25.669 1.00 53.50 98 GLY A C 1
ATOM 767 O O . GLY A 1 98 ? -9.848 -4.122 -26.473 1.00 53.50 98 GLY A O 1
ATOM 768 N N . ASP A 1 99 ? -7.840 -4.484 -25.530 1.00 59.84 99 ASP A N 1
ATOM 769 C CA . ASP A 1 99 ? -7.443 -5.637 -26.332 1.00 59.84 99 ASP A CA 1
ATOM 770 C C . ASP A 1 99 ? -7.196 -6.874 -25.452 1.00 59.84 99 ASP A C 1
ATOM 772 O O . ASP A 1 99 ? -6.281 -6.935 -24.626 1.00 59.84 99 ASP A O 1
ATOM 776 N N . HIS A 1 100 ? -8.045 -7.883 -25.639 1.00 57.75 100 HIS A N 1
ATOM 777 C CA . HIS A 1 100 ? -7.992 -9.156 -24.926 1.00 57.75 100 HIS A CA 1
ATOM 778 C C . HIS A 1 100 ? -6.740 -9.987 -25.247 1.00 57.75 100 HIS A C 1
ATOM 780 O O . HIS A 1 100 ? -6.372 -10.832 -24.431 1.00 57.75 100 HIS A O 1
ATOM 786 N N . MET A 1 101 ? -6.090 -9.773 -26.397 1.00 56.81 101 MET A N 1
ATOM 787 C CA . MET A 1 101 ? -4.858 -10.486 -26.751 1.00 56.81 101 MET A CA 1
ATOM 788 C C . MET A 1 101 ? -3.660 -9.945 -25.970 1.00 56.81 101 MET A C 1
ATOM 790 O O . MET A 1 101 ? -2.944 -10.731 -25.356 1.00 56.81 101 MET A O 1
ATOM 794 N N . LEU A 1 102 ? -3.526 -8.618 -25.883 1.00 63.34 102 LEU A N 1
ATOM 795 C CA . LEU A 1 102 ? -2.488 -7.956 -25.084 1.00 63.34 102 LEU A CA 1
ATOM 796 C C . LEU A 1 102 ? -2.565 -8.363 -23.604 1.00 63.34 102 LEU A C 1
ATOM 798 O O . LEU A 1 102 ? -1.551 -8.603 -22.961 1.00 63.34 102 LEU A O 1
ATOM 802 N N . LEU A 1 103 ? -3.785 -8.521 -23.082 1.00 66.81 103 LEU A N 1
ATOM 803 C CA . LEU A 1 103 ? -4.015 -9.019 -21.727 1.00 66.81 103 LEU A CA 1
ATOM 804 C C . LEU A 1 103 ? -3.465 -10.431 -21.505 1.00 66.81 103 LEU A C 1
ATOM 806 O O . LEU A 1 103 ? -2.961 -10.702 -20.426 1.00 66.81 103 LEU A O 1
ATOM 810 N N . ARG A 1 104 ? -3.546 -11.348 -22.473 1.00 69.38 104 ARG A N 1
ATOM 811 C CA . ARG A 1 104 ? -3.031 -12.710 -22.269 1.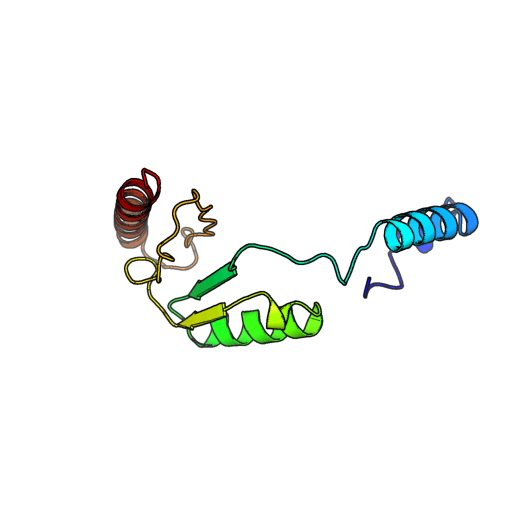00 69.38 104 ARG A CA 1
ATOM 812 C C . ARG A 1 104 ? -1.510 -12.715 -22.135 1.00 69.38 104 ARG A C 1
ATOM 814 O O . ARG A 1 104 ? -1.003 -13.371 -21.229 1.00 69.38 104 ARG A O 1
ATOM 821 N N . ASP A 1 105 ? -0.823 -11.982 -23.003 1.00 76.31 105 ASP A N 1
ATOM 822 C CA . ASP A 1 105 ? 0.640 -11.932 -23.023 1.00 76.31 105 ASP A CA 1
ATOM 823 C C . ASP A 1 105 ? 1.175 -11.276 -21.741 1.00 76.31 105 ASP A C 1
ATOM 825 O O . ASP A 1 105 ? 2.025 -11.851 -21.066 1.00 76.31 105 ASP A O 1
ATOM 829 N N . THR A 1 106 ? 0.553 -10.180 -21.286 1.00 75.56 106 THR A N 1
ATOM 830 C CA . THR A 1 106 ? 0.900 -9.545 -20.001 1.00 75.56 106 THR A CA 1
ATOM 831 C C . THR A 1 106 ? 0.771 -10.499 -18.807 1.00 75.56 106 THR A C 1
ATOM 833 O O . THR A 1 106 ? 1.600 -10.468 -17.903 1.00 75.56 106 THR A O 1
ATOM 836 N N . TYR A 1 107 ? -0.253 -11.360 -18.767 1.00 80.19 107 TYR A N 1
ATOM 837 C CA . TYR A 1 107 ? -0.400 -12.317 -17.661 1.00 80.19 107 TYR A CA 1
ATOM 838 C C . TYR A 1 107 ? 0.662 -13.423 -17.693 1.00 80.19 107 TYR A C 1
ATOM 840 O O . TYR A 1 107 ? 1.050 -13.902 -16.628 1.00 80.19 107 TYR A O 1
ATOM 848 N N . VAL A 1 108 ? 1.131 -13.829 -18.878 1.00 82.56 108 VAL A N 1
ATOM 849 C CA . VAL A 1 108 ? 2.233 -14.794 -19.010 1.00 82.56 108 VAL A CA 1
ATOM 850 C C . VAL A 1 108 ? 3.531 -14.182 -18.493 1.00 82.56 108 VAL A C 1
ATOM 852 O O . VAL A 1 108 ? 4.199 -14.809 -17.674 1.00 82.56 108 VAL A O 1
ATOM 855 N N . ASP A 1 109 ? 3.834 -12.950 -18.897 1.00 82.94 109 ASP A N 1
ATOM 856 C CA . ASP A 1 109 ? 5.039 -12.238 -18.462 1.00 82.94 109 ASP A CA 1
ATOM 857 C C . ASP A 1 109 ? 5.051 -12.043 -16.939 1.00 82.94 109 ASP A C 1
ATOM 859 O O . ASP A 1 109 ? 6.027 -12.388 -16.272 1.00 82.94 109 ASP A O 1
ATOM 863 N N . ILE A 1 110 ? 3.924 -11.607 -16.361 1.00 83.44 110 ILE A N 1
ATOM 864 C CA . ILE A 1 110 ? 3.767 -11.497 -14.904 1.00 83.44 110 ILE A CA 1
ATOM 865 C C . ILE A 1 110 ? 3.980 -12.857 -14.228 1.00 83.44 110 ILE A C 1
ATOM 867 O O . ILE A 1 110 ? 4.658 -12.925 -13.207 1.00 83.44 1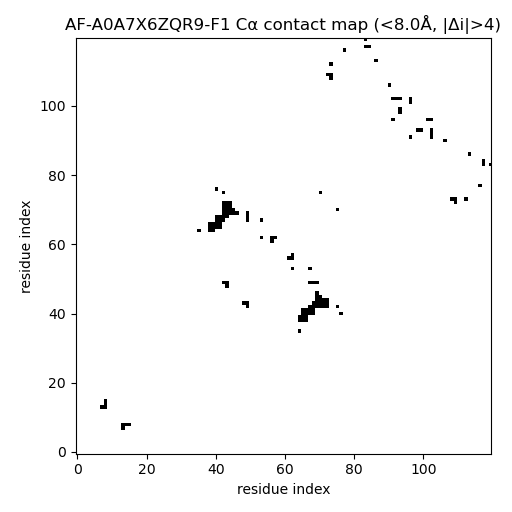10 ILE A O 1
ATOM 871 N N . SER A 1 111 ? 3.417 -13.942 -14.771 1.00 81.31 111 SER A N 1
ATOM 872 C CA . SER A 1 111 ? 3.586 -15.283 -14.195 1.00 81.31 111 SER A CA 1
ATOM 873 C C . SER A 1 111 ? 5.051 -15.711 -14.184 1.00 81.31 111 SER A C 1
ATOM 875 O O . SER A 1 111 ? 5.525 -16.185 -13.156 1.00 81.31 111 SER A O 1
ATOM 877 N N . ALA A 1 112 ? 5.771 -15.504 -15.289 1.00 84.06 112 ALA A N 1
ATOM 878 C CA . ALA A 1 112 ? 7.190 -15.833 -15.389 1.00 84.06 112 ALA A CA 1
ATOM 879 C C . ALA A 1 112 ? 8.023 -15.027 -14.379 1.00 84.06 112 ALA A C 1
ATOM 881 O O . ALA A 1 112 ? 8.798 -15.599 -13.618 1.00 84.06 112 ALA A O 1
ATOM 882 N N . PHE A 1 113 ? 7.784 -13.714 -14.284 1.00 83.75 113 PHE A N 1
ATOM 883 C CA . PHE A 1 113 ? 8.448 -12.867 -13.295 1.00 83.75 113 PHE A CA 1
ATOM 884 C C . PHE A 1 113 ? 8.187 -13.332 -11.857 1.00 83.75 113 PHE A C 1
ATOM 886 O O . PHE A 1 113 ? 9.104 -13.368 -11.036 1.00 83.75 113 PHE A O 1
ATOM 893 N N . LEU A 1 114 ? 6.947 -13.707 -11.534 1.00 82.81 114 LEU A N 1
ATOM 894 C CA . LEU A 1 114 ? 6.610 -14.219 -10.208 1.00 82.81 114 LEU A CA 1
ATOM 895 C C . LEU A 1 114 ? 7.289 -15.564 -9.926 1.00 82.81 114 LEU A C 1
ATOM 897 O O . LEU A 1 114 ? 7.765 -15.762 -8.813 1.00 82.81 114 LEU A O 1
ATOM 901 N N . GLU A 1 115 ? 7.354 -16.482 -10.890 1.00 83.06 115 GLU A N 1
ATOM 902 C CA . GLU A 1 115 ? 8.041 -17.776 -10.743 1.00 83.06 115 GLU A CA 1
ATOM 903 C C . GLU A 1 115 ? 9.544 -17.603 -10.478 1.00 83.06 115 GLU A C 1
ATOM 905 O O . GLU A 1 115 ? 10.080 -18.223 -9.552 1.00 83.06 115 GLU A O 1
ATOM 910 N N . ASP A 1 116 ? 10.191 -16.696 -11.211 1.00 81.19 116 ASP A N 1
ATOM 911 C CA . ASP A 1 116 ? 11.615 -16.385 -11.055 1.00 81.19 116 ASP A CA 1
ATOM 912 C C . ASP A 1 116 ? 11.929 -15.755 -9.686 1.00 81.19 116 ASP A C 1
ATOM 914 O O . ASP A 1 116 ? 13.000 -15.980 -9.121 1.00 81.19 116 ASP A O 1
ATOM 918 N N . ASN A 1 117 ? 10.974 -15.016 -9.109 1.00 74.88 117 ASN A N 1
ATOM 919 C CA . ASN A 1 117 ? 11.159 -14.263 -7.863 1.00 74.88 117 ASN A CA 1
ATOM 920 C C . ASN A 1 117 ? 10.441 -14.864 -6.636 1.00 74.88 117 ASN A C 1
ATOM 922 O O . ASN A 1 117 ? 10.476 -14.279 -5.555 1.00 74.88 117 ASN A O 1
ATOM 926 N N . SER A 1 118 ? 9.793 -16.028 -6.763 1.00 64.38 118 SER A N 1
ATOM 927 C CA . SER A 1 118 ? 9.082 -16.712 -5.659 1.00 64.38 118 SER A CA 1
ATOM 928 C C . SER A 1 118 ? 9.875 -17.858 -5.015 1.00 64.38 118 SER A C 1
ATOM 930 O O . SER A 1 118 ? 9.505 -18.348 -3.938 1.00 64.38 118 SER A O 1
ATOM 932 N N . ASN A 1 119 ? 10.974 -18.283 -5.648 1.00 52.91 119 ASN A N 1
ATOM 933 C CA . ASN A 1 119 ? 11.818 -19.392 -5.194 1.00 52.91 119 ASN A CA 1
ATOM 934 C C . ASN A 1 119 ? 13.095 -18.973 -4.449 1.00 52.91 119 ASN A C 1
ATOM 936 O O . ASN A 1 119 ? 13.790 -19.857 -3.940 1.00 52.91 119 ASN A O 1
ATOM 940 N N . SER A 1 120 ? 13.352 -17.670 -4.339 1.00 48.56 120 SER A N 1
ATOM 941 C CA . SER A 1 120 ? 14.455 -17.085 -3.566 1.00 48.56 120 SER A CA 1
ATOM 942 C C . SER A 1 120 ? 14.043 -16.797 -2.121 1.00 48.56 120 SER A C 1
ATOM 944 O O . SER A 1 120 ? 12.899 -16.333 -1.892 1.00 48.56 120 SER A O 1
#

Solvent-accessible surface area (backbone atoms only — not comparable to full-atom values): 7844 Å² total; per-residue (Å²): 135,89,77,87,79,58,81,67,69,78,41,92,84,47,51,67,72,58,51,52,51,52,54,52,52,53,56,73,69,55,62,89,82,59,79,74,93,64,89,41,78,48,68,31,68,46,57,71,57,42,54,52,50,50,56,51,25,51,77,67,75,44,45,97,59,49,50,76,45,75,28,47,77,93,69,49,88,74,80,93,58,102,58,73,81,84,91,83,85,84,76,91,54,72,85,77,69,80,41,71,67,63,53,53,54,54,52,50,54,53,50,51,54,48,58,72,64,67,79,90

Sequence (120 aa):
MTRENFSFMHLISYKPALWTKIKAQAIRKYEPDKAISCDIIATDINEKMVEAAIANAEAAGAEDRIRFEVADIMMSPVPESEKRGTIVINPPYGNRMGDHMLLRDTYVDISAFLEDNSNS

Secondary structure (DSSP, 8-state):
------GGGGSTT--HHHHHHHHHHHHHH--TT----S-EEEEES-HHHHHHHHHHHHHHT-GGGEEEEE--GGG------SS----------GGGTS-HHHHHHHHHHHHHHHHHHH--

pLDDT: mean 82.61, std 11.72, range [48.56, 96.56]

Mean predicted aligned error: 8.81 Å

Radius of gyration: 20.01 Å; Cα contacts (8 Å, |Δi|>4): 69; chains: 1; bounding box: 51×30×52 Å